Protein AF-A0A645HV92-F1 (afdb_monomer_lite)

Structure (mmCIF, N/CA/C/O backbone):
data_AF-A0A645HV92-F1
#
_entry.id   AF-A0A645HV92-F1
#
loop_
_atom_site.group_PDB
_atom_site.id
_atom_site.type_symbol
_atom_site.label_atom_id
_atom_site.label_alt_id
_atom_site.label_comp_id
_atom_site.label_asym_id
_atom_site.label_entity_id
_atom_site.label_seq_id
_atom_site.pdbx_PDB_ins_code
_atom_site.Cartn_x
_atom_site.Cartn_y
_atom_site.Cartn_z
_atom_site.occupancy
_atom_site.B_iso_or_equiv
_atom_site.auth_seq_id
_atom_site.auth_comp_id
_atom_site.auth_asym_id
_atom_site.auth_atom_id
_atom_site.pdbx_PDB_model_num
ATOM 1 N N . MET A 1 1 ? -7.171 -2.657 -0.805 1.00 95.56 1 MET A N 1
ATOM 2 C CA . MET A 1 1 ? -8.060 -2.828 -1.976 1.00 95.56 1 MET A CA 1
ATOM 3 C C . MET A 1 1 ? -8.584 -4.247 -2.104 1.00 95.56 1 MET A C 1
ATOM 5 O O . MET A 1 1 ? -9.787 -4.389 -1.984 1.00 95.56 1 MET A O 1
ATOM 9 N N . LEU A 1 2 ? -7.737 -5.278 -2.223 1.00 97.56 2 LEU A N 1
ATOM 10 C CA . LEU A 1 2 ? -8.180 -6.683 -2.322 1.00 97.56 2 LEU A CA 1
ATOM 11 C C . LEU A 1 2 ? -9.180 -7.134 -1.243 1.00 97.56 2 LEU A C 1
ATOM 13 O O . LEU A 1 2 ? -10.085 -7.897 -1.539 1.00 97.56 2 LEU A O 1
ATOM 17 N N . TYR A 1 3 ? -9.048 -6.643 -0.007 1.00 98.44 3 TYR A N 1
ATOM 18 C CA . TYR A 1 3 ? -10.024 -6.917 1.055 1.00 98.44 3 TYR A CA 1
ATOM 19 C C . TYR A 1 3 ? -11.354 -6.162 0.888 1.00 98.44 3 TYR A C 1
ATOM 21 O O . TYR A 1 3 ? -12.418 -6.718 1.124 1.00 98.44 3 TYR A O 1
ATOM 29 N N . LEU A 1 4 ? -11.299 -4.880 0.516 1.00 98.12 4 LEU A N 1
ATOM 30 C CA . LEU A 1 4 ? -12.461 -3.985 0.560 1.00 98.12 4 LEU A CA 1
ATOM 31 C C . LEU A 1 4 ? -13.294 -4.022 -0.722 1.00 98.12 4 LEU A C 1
ATOM 33 O O . LEU A 1 4 ? -14.510 -3.908 -0.657 1.00 98.12 4 LEU A O 1
ATOM 37 N N . ARG A 1 5 ? -12.623 -4.084 -1.874 1.00 98.00 5 ARG A N 1
ATOM 38 C CA . ARG A 1 5 ? -13.188 -3.966 -3.226 1.00 98.00 5 ARG A CA 1
ATOM 39 C C . ARG A 1 5 ? -12.376 -4.847 -4.194 1.00 98.00 5 ARG A C 1
ATOM 41 O O . ARG A 1 5 ? -11.638 -4.306 -5.025 1.00 98.00 5 ARG A O 1
ATOM 48 N N . PRO A 1 6 ? -12.391 -6.184 -4.022 1.00 97.50 6 PRO A N 1
ATOM 49 C CA . PRO A 1 6 ? -11.581 -7.109 -4.822 1.00 97.50 6 PRO A CA 1
ATOM 50 C C . PRO A 1 6 ? -11.842 -7.001 -6.328 1.00 97.50 6 PRO A C 1
ATOM 52 O O . PRO A 1 6 ? -10.920 -7.148 -7.118 1.00 97.50 6 PRO A O 1
ATOM 55 N N . GLU A 1 7 ? -13.064 -6.674 -6.734 1.00 98.19 7 GLU A N 1
ATOM 56 C CA . GLU A 1 7 ? -13.473 -6.535 -8.131 1.00 98.19 7 GLU A CA 1
ATOM 57 C C . GLU A 1 7 ? -12.798 -5.367 -8.869 1.00 98.19 7 GLU A C 1
ATOM 59 O O . GLU A 1 7 ? -12.844 -5.302 -10.094 1.00 98.19 7 GLU A O 1
ATOM 64 N N . LEU A 1 8 ? -12.163 -4.443 -8.139 1.00 98.00 8 LEU A N 1
ATOM 65 C CA . LEU A 1 8 ? -11.383 -3.342 -8.711 1.00 98.00 8 LEU A CA 1
ATOM 66 C C . LEU A 1 8 ? -9.903 -3.699 -8.911 1.00 98.00 8 LEU A C 1
ATOM 68 O O . LEU A 1 8 ? -9.125 -2.844 -9.335 1.00 98.00 8 LEU A O 1
ATOM 72 N N . VAL A 1 9 ? -9.485 -4.920 -8.568 1.00 97.12 9 VAL A N 1
ATOM 73 C CA . VAL A 1 9 ? -8.082 -5.341 -8.617 1.00 97.12 9 VAL A CA 1
ATOM 74 C C . VAL A 1 9 ? -7.941 -6.579 -9.491 1.00 97.12 9 VAL A C 1
ATOM 76 O O . VAL A 1 9 ? -8.444 -7.647 -9.160 1.00 97.12 9 VAL A O 1
ATOM 79 N N . ASN A 1 10 ? -7.193 -6.448 -10.584 1.00 96.88 10 ASN A N 1
ATOM 80 C CA . ASN A 1 10 ? -6.774 -7.588 -11.389 1.00 96.88 10 ASN A CA 1
ATOM 81 C C . ASN A 1 10 ? -5.368 -8.036 -10.959 1.00 96.88 10 ASN A C 1
ATOM 83 O O . ASN A 1 10 ? -4.377 -7.403 -11.326 1.00 96.88 10 ASN A O 1
ATOM 87 N N . MET A 1 11 ? -5.286 -9.115 -10.175 1.00 96.38 11 MET A N 1
ATOM 88 C CA . MET A 1 11 ? -4.007 -9.634 -9.676 1.00 96.38 11 MET A CA 1
ATOM 89 C C . MET A 1 11 ? -3.163 -10.333 -10.740 1.00 96.38 11 MET A C 1
ATOM 91 O O . MET A 1 11 ? -1.946 -10.378 -10.585 1.00 96.38 11 MET A O 1
ATOM 95 N N . ASP A 1 12 ? -3.754 -10.783 -11.847 1.00 96.94 12 ASP A N 1
ATOM 96 C CA . ASP A 1 12 ? -2.990 -11.373 -12.956 1.00 96.94 12 ASP A CA 1
ATOM 97 C C . ASP A 1 12 ? -2.099 -10.326 -13.648 1.00 96.94 12 ASP A C 1
ATOM 99 O O . ASP A 1 12 ? -1.094 -10.657 -14.271 1.00 96.94 12 ASP A O 1
ATOM 103 N N . MET A 1 13 ? -2.441 -9.042 -13.493 1.00 95.38 13 MET A N 1
ATOM 104 C CA . MET A 1 13 ? -1.660 -7.898 -13.974 1.00 95.38 13 MET A CA 1
ATOM 105 C C . MET A 1 13 ? -0.674 -7.359 -12.925 1.00 95.38 13 MET A C 1
ATOM 107 O O . MET A 1 13 ? -0.001 -6.355 -13.174 1.00 95.38 13 MET A O 1
ATOM 111 N N . ALA A 1 14 ? -0.590 -7.972 -11.739 1.00 94.81 14 ALA A N 1
ATOM 112 C CA . ALA A 1 14 ? 0.305 -7.509 -10.689 1.00 94.81 14 ALA A CA 1
ATOM 113 C C . ALA A 1 14 ? 1.768 -7.683 -11.115 1.00 94.81 14 ALA A C 1
ATOM 115 O O . ALA A 1 14 ? 2.236 -8.779 -11.421 1.00 94.81 14 ALA A O 1
ATOM 116 N N . ALA A 1 15 ? 2.516 -6.585 -11.080 1.00 93.38 15 ALA A N 1
ATOM 117 C CA . ALA A 1 15 ? 3.925 -6.559 -11.432 1.00 93.38 15 ALA A CA 1
ATOM 118 C C . ALA A 1 15 ? 4.769 -6.068 -10.256 1.00 93.38 15 ALA A C 1
ATOM 120 O O . ALA A 1 15 ? 4.310 -5.304 -9.402 1.00 93.38 15 ALA A O 1
ATOM 121 N N . GLN A 1 16 ? 6.035 -6.484 -10.245 1.00 94.56 16 GLN A N 1
ATOM 122 C CA . GLN A 1 16 ? 7.021 -5.869 -9.369 1.00 94.56 16 GLN A CA 1
ATOM 123 C C . GLN A 1 16 ? 7.194 -4.400 -9.773 1.00 94.56 16 GLN A C 1
ATOM 125 O O . GLN A 1 16 ? 7.411 -4.096 -10.947 1.00 94.56 16 GLN A O 1
ATOM 130 N N . GLY A 1 17 ? 7.106 -3.497 -8.802 1.00 93.62 17 GLY A N 1
ATOM 131 C CA . GLY A 1 17 ? 7.498 -2.105 -8.962 1.00 93.62 17 GLY A CA 1
ATOM 132 C C . GLY A 1 17 ? 8.965 -1.878 -8.600 1.00 93.62 17 GLY A C 1
ATOM 133 O O . GLY A 1 17 ? 9.809 -2.776 -8.660 1.00 93.62 17 GLY A O 1
ATOM 134 N N . PHE A 1 18 ? 9.275 -0.652 -8.189 1.00 94.44 18 PHE A N 1
ATOM 135 C CA . PHE A 1 18 ? 10.603 -0.294 -7.705 1.00 94.44 18 PHE A CA 1
ATOM 136 C C . PHE A 1 18 ? 10.816 -0.764 -6.256 1.00 94.44 18 PHE A C 1
ATOM 138 O O . PHE A 1 18 ? 10.180 -0.245 -5.344 1.00 94.44 18 PHE A O 1
ATOM 1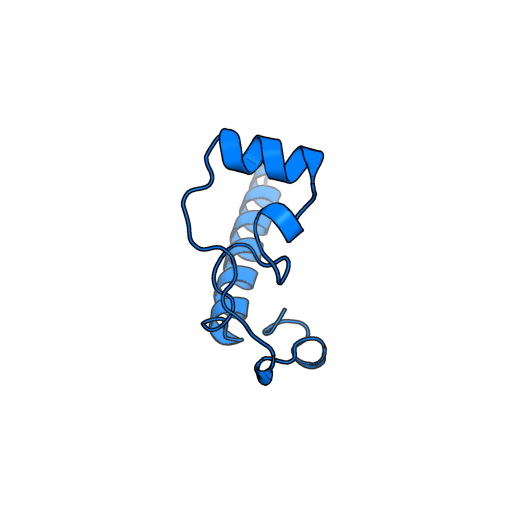45 N N . ILE A 1 19 ? 11.733 -1.713 -6.035 1.00 93.25 19 ILE A N 1
ATOM 146 C CA . ILE A 1 19 ? 12.112 -2.240 -4.702 1.00 93.25 19 ILE A CA 1
ATOM 147 C C . ILE A 1 19 ? 13.487 -1.743 -4.215 1.00 93.25 19 ILE A C 1
ATOM 149 O O . ILE A 1 19 ? 14.020 -2.237 -3.224 1.00 93.25 19 ILE A O 1
ATOM 153 N N . GLY A 1 20 ? 14.095 -0.798 -4.938 1.00 91.81 20 GLY A N 1
ATOM 154 C CA . GLY A 1 20 ? 15.421 -0.270 -4.624 1.00 91.81 20 GLY A CA 1
ATOM 155 C C . GLY A 1 20 ? 15.415 0.792 -3.523 1.00 91.81 20 GLY A C 1
ATOM 156 O O . GLY A 1 20 ? 14.381 1.174 -2.974 1.00 91.81 20 GLY A O 1
ATOM 157 N N . LYS A 1 21 ? 16.604 1.313 -3.213 1.00 92.81 21 LYS A N 1
ATOM 158 C CA . LYS A 1 21 ? 16.755 2.423 -2.270 1.00 92.81 21 LYS A CA 1
ATOM 159 C C . LYS A 1 21 ? 16.199 3.709 -2.881 1.00 92.81 21 LYS A C 1
ATOM 161 O O . LYS A 1 21 ? 16.611 4.110 -3.965 1.00 92.81 21 LYS A O 1
ATOM 166 N N . VAL A 1 22 ? 15.322 4.384 -2.144 1.00 91.25 22 VAL A N 1
ATOM 167 C CA . VAL A 1 22 ? 14.907 5.753 -2.466 1.00 91.25 22 VAL A CA 1
ATOM 168 C C . VAL A 1 22 ? 15.973 6.707 -1.931 1.00 91.25 22 VAL A C 1
ATOM 170 O O . VAL A 1 22 ? 16.033 6.979 -0.733 1.00 91.25 22 VAL A O 1
ATOM 173 N N . ASP A 1 23 ? 16.870 7.153 -2.808 1.00 94.50 23 ASP A N 1
ATOM 174 C CA . ASP A 1 23 ? 17.900 8.142 -2.489 1.00 94.50 23 ASP A CA 1
ATOM 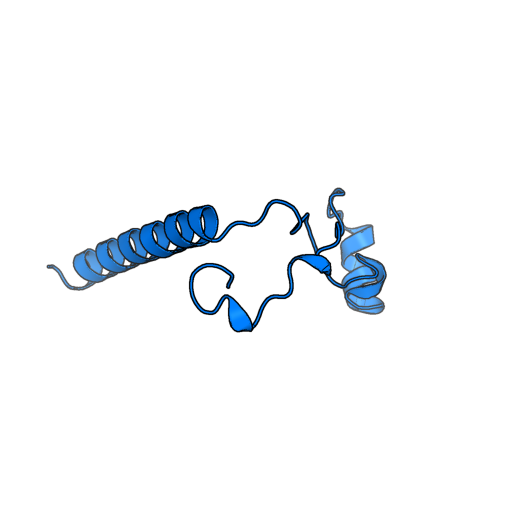175 C C . ASP A 1 23 ? 17.555 9.538 -3.032 1.00 94.50 23 ASP A C 1
ATOM 177 O O . ASP A 1 23 ? 16.535 9.751 -3.696 1.00 94.50 23 ASP A O 1
ATOM 181 N N . LYS A 1 24 ? 18.402 10.521 -2.708 1.00 95.94 24 LYS A N 1
ATOM 182 C CA . LYS A 1 24 ? 18.180 11.917 -3.092 1.00 95.94 24 LYS A CA 1
ATOM 183 C C . LYS A 1 24 ? 18.173 12.098 -4.612 1.00 95.94 24 LYS A C 1
ATOM 185 O O . LYS A 1 24 ? 17.306 12.800 -5.117 1.00 95.94 24 LYS A O 1
ATOM 190 N N . ALA A 1 25 ? 19.087 11.450 -5.332 1.00 93.94 25 ALA A N 1
ATOM 191 C CA . ALA A 1 25 ? 19.189 11.583 -6.783 1.00 93.94 25 ALA A CA 1
ATOM 192 C C . ALA A 1 25 ? 17.944 11.017 -7.483 1.00 93.94 25 ALA A C 1
ATOM 194 O O . ALA A 1 25 ? 17.378 11.656 -8.369 1.00 93.94 25 ALA A O 1
ATOM 195 N N . LEU A 1 26 ? 17.467 9.852 -7.041 1.00 92.38 26 LEU A N 1
ATOM 196 C CA . LEU A 1 26 ? 16.244 9.245 -7.552 1.00 92.38 26 LEU A CA 1
ATOM 197 C C . LEU A 1 26 ? 15.013 10.096 -7.228 1.00 92.38 26 LEU A C 1
ATOM 199 O O . LEU A 1 26 ? 14.13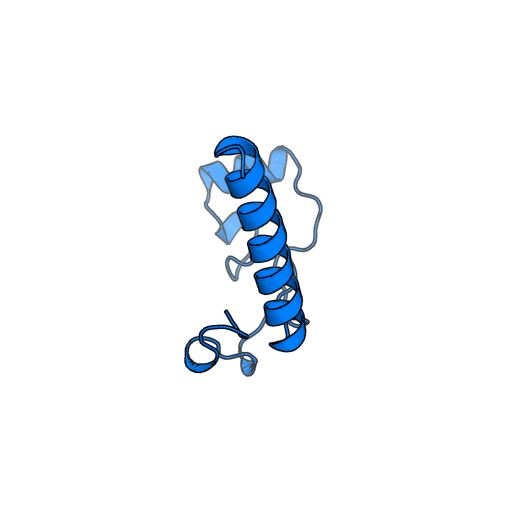2 10.254 -8.069 1.00 92.38 26 LEU A O 1
ATOM 203 N N . THR A 1 27 ? 14.969 10.679 -6.032 1.00 93.56 27 THR A N 1
ATOM 204 C CA . THR A 1 27 ? 13.885 11.574 -5.614 1.00 93.56 27 THR A CA 1
ATOM 205 C C . THR A 1 27 ? 13.870 12.860 -6.448 1.00 93.56 27 THR A C 1
ATOM 207 O O . THR A 1 27 ? 12.816 13.290 -6.905 1.00 93.56 27 THR A O 1
ATOM 210 N N . GLU A 1 28 ? 15.032 13.458 -6.720 1.00 95.81 28 GLU A N 1
ATOM 211 C CA . GLU A 1 28 ? 15.146 14.632 -7.595 1.00 95.81 28 GLU A CA 1
ATOM 212 C C . GLU A 1 28 ? 14.680 14.330 -9.023 1.00 95.81 28 GLU A C 1
ATOM 214 O O . GLU A 1 28 ? 14.000 15.154 -9.635 1.00 95.81 28 GLU A O 1
ATOM 219 N N . ARG A 1 29 ? 15.007 13.142 -9.545 1.00 92.94 29 ARG A N 1
ATOM 220 C CA . ARG A 1 29 ? 14.510 12.683 -10.846 1.00 92.94 29 ARG A CA 1
ATOM 221 C C . ARG A 1 29 ? 13.004 12.453 -10.832 1.00 92.94 29 ARG A C 1
ATOM 223 O O . ARG A 1 29 ? 12.333 12.957 -11.720 1.00 92.94 29 ARG A O 1
ATOM 230 N N . LEU A 1 30 ? 12.458 11.800 -9.803 1.00 93.50 30 LEU A N 1
ATOM 231 C CA . LEU A 1 30 ? 11.011 11.627 -9.615 1.00 93.50 30 LEU A CA 1
ATOM 232 C C . LEU A 1 30 ? 10.264 12.967 -9.689 1.00 93.50 30 LEU A C 1
ATOM 234 O O . LEU A 1 30 ? 9.244 13.066 -10.363 1.00 93.50 30 LEU A O 1
ATOM 238 N N . PHE A 1 31 ? 10.771 14.008 -9.024 1.00 94.06 31 PHE A N 1
ATOM 239 C CA . PHE A 1 31 ? 10.121 15.322 -9.025 1.00 94.06 31 PHE A CA 1
ATOM 240 C C . PHE A 1 31 ? 10.203 16.056 -10.369 1.00 94.06 31 PHE A C 1
ATOM 242 O O . PHE A 1 31 ? 9.332 16.872 -10.659 1.00 94.06 31 PHE A O 1
ATOM 249 N N . LYS A 1 32 ? 11.227 15.784 -11.186 1.00 96.19 32 LYS A N 1
ATOM 250 C CA . LYS A 1 32 ? 11.403 16.412 -12.507 1.00 96.19 32 LYS A CA 1
ATOM 251 C C . LYS A 1 32 ? 10.708 15.643 -13.630 1.00 96.19 32 LYS A C 1
ATOM 253 O O . LYS A 1 32 ? 10.147 16.250 -14.532 1.00 96.19 32 LYS A O 1
ATOM 258 N N . GLU A 1 33 ? 10.781 14.319 -13.582 1.00 94.56 33 GLU A N 1
ATOM 259 C CA . GLU A 1 33 ? 10.424 13.404 -14.672 1.00 94.56 33 GLU A CA 1
ATOM 260 C C . GLU A 1 33 ? 9.156 12.577 -14.359 1.00 94.56 33 GLU A C 1
ATOM 262 O O . GLU A 1 33 ? 8.647 11.864 -15.221 1.00 94.56 33 GLU A O 1
ATOM 267 N N . GLY A 1 34 ? 8.612 12.675 -13.140 1.00 93.69 34 GLY A N 1
ATOM 268 C CA . GLY A 1 34 ? 7.414 11.957 -12.702 1.00 93.69 34 GLY A CA 1
ATOM 269 C C . GLY A 1 34 ? 7.675 10.511 -12.262 1.00 93.69 34 GLY A C 1
ATOM 270 O O . GLY A 1 34 ? 8.806 10.024 -12.252 1.00 93.69 34 GLY A O 1
ATOM 271 N N . ILE A 1 35 ? 6.606 9.796 -11.879 1.00 92.62 35 ILE A N 1
ATOM 272 C CA . ILE A 1 35 ? 6.700 8.442 -11.291 1.00 92.62 35 ILE A CA 1
ATOM 273 C C . ILE A 1 35 ? 7.363 7.416 -12.216 1.00 92.62 35 ILE A C 1
ATOM 275 O O . ILE A 1 35 ? 8.035 6.501 -11.744 1.00 92.62 35 ILE A O 1
ATOM 279 N N . VAL A 1 36 ? 7.254 7.617 -13.529 1.00 91.31 36 VAL A N 1
ATOM 280 C CA . VAL A 1 36 ? 7.863 6.757 -14.551 1.00 91.31 36 VAL A CA 1
ATOM 281 C C . VAL A 1 36 ? 9.391 6.741 -14.490 1.00 91.31 36 VAL A C 1
ATOM 283 O O . VAL A 1 36 ? 10.001 5.740 -14.856 1.00 91.31 36 VAL A O 1
ATOM 286 N N . ALA A 1 37 ? 10.017 7.802 -13.967 1.00 90.06 37 ALA A N 1
ATOM 287 C CA . ALA A 1 37 ? 11.463 7.847 -13.756 1.00 90.06 37 ALA A CA 1
ATOM 288 C C . ALA A 1 37 ? 11.934 6.939 -12.612 1.00 90.06 37 ALA A C 1
ATOM 290 O O . ALA A 1 37 ? 13.116 6.600 -12.543 1.00 90.06 37 ALA A O 1
ATOM 291 N N . MET A 1 38 ? 11.014 6.543 -11.727 1.00 90.38 38 MET A N 1
ATOM 292 C CA . MET A 1 38 ? 11.265 5.624 -10.619 1.00 90.38 38 MET A CA 1
ATOM 293 C C . MET A 1 38 ? 10.766 4.210 -10.923 1.00 90.38 38 MET A C 1
ATOM 295 O O . MET A 1 38 ? 11.457 3.238 -10.630 1.00 90.38 38 MET A O 1
ATOM 299 N N . SER A 1 39 ? 9.572 4.086 -11.498 1.00 91.31 39 SER A N 1
ATOM 300 C CA . SER A 1 39 ? 8.934 2.806 -11.781 1.00 91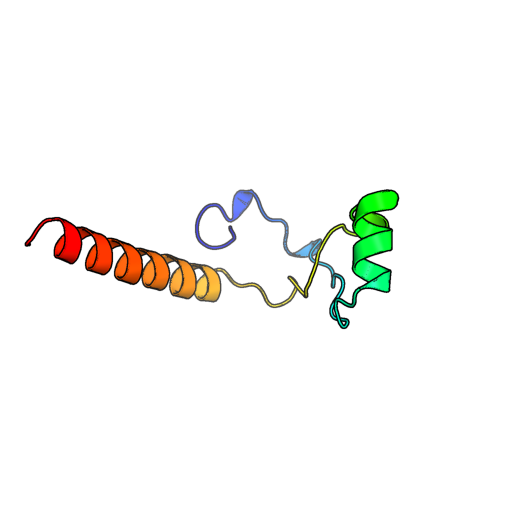.31 39 SER A CA 1
ATOM 301 C C . SER A 1 39 ? 8.187 2.859 -13.111 1.00 91.31 39 SER A C 1
ATOM 303 O O . SER A 1 39 ? 7.242 3.642 -13.231 1.00 91.31 39 SER A O 1
ATOM 305 N N . PRO A 1 40 ? 8.526 1.994 -14.085 1.00 86.69 40 PRO A N 1
ATOM 306 C CA . PRO A 1 40 ? 7.820 1.940 -15.365 1.00 86.69 40 PRO A CA 1
ATOM 307 C C . PRO A 1 40 ? 6.318 1.658 -15.223 1.00 86.69 40 PRO A C 1
ATOM 309 O O . PRO A 1 40 ? 5.526 2.117 -16.038 1.00 86.69 40 PRO A O 1
ATOM 312 N N . THR A 1 41 ? 5.918 0.923 -14.181 1.00 91.25 41 THR A N 1
ATOM 313 C CA . THR A 1 41 ? 4.512 0.601 -13.882 1.00 91.25 41 THR A CA 1
ATOM 314 C C . THR A 1 41 ? 3.847 1.631 -12.969 1.00 91.25 41 THR A C 1
ATOM 316 O O . THR A 1 41 ? 2.658 1.525 -12.683 1.00 91.25 41 THR A O 1
ATOM 319 N N . GLY A 1 42 ? 4.608 2.604 -12.460 1.00 91.94 42 GLY A N 1
ATOM 320 C CA . GLY A 1 42 ? 4.168 3.546 -11.432 1.00 91.94 42 GLY A CA 1
ATOM 321 C C . GLY A 1 42 ? 4.148 2.976 -10.007 1.00 91.94 42 GLY A C 1
ATOM 322 O O . GLY A 1 42 ? 3.901 3.716 -9.058 1.00 91.94 42 GLY A O 1
ATOM 323 N N . ILE A 1 43 ? 4.426 1.680 -9.826 1.00 92.12 43 ILE A N 1
ATOM 324 C CA . ILE A 1 43 ? 4.396 1.012 -8.518 1.00 92.12 43 ILE A CA 1
ATOM 325 C C . ILE A 1 43 ? 5.722 1.228 -7.781 1.00 92.12 43 ILE A C 1
ATOM 327 O O . ILE A 1 43 ? 6.791 0.957 -8.330 1.00 92.12 43 ILE A O 1
ATOM 331 N N . ILE A 1 44 ? 5.658 1.631 -6.513 1.00 92.56 44 ILE A N 1
ATOM 332 C CA . ILE A 1 44 ? 6.793 1.601 -5.579 1.00 92.56 44 ILE A CA 1
ATOM 333 C C . ILE A 1 44 ? 6.565 0.430 -4.617 1.00 92.56 44 ILE A C 1
ATOM 335 O O . ILE A 1 44 ? 5.530 0.367 -3.957 1.00 92.56 44 ILE A O 1
ATOM 339 N N . GLY A 1 45 ? 7.513 -0.503 -4.554 1.00 92.56 45 GLY A N 1
ATOM 340 C CA . GLY A 1 45 ? 7.388 -1.777 -3.845 1.00 92.56 45 GLY A CA 1
ATOM 341 C C . GLY A 1 45 ? 6.973 -2.941 -4.750 1.00 92.56 45 GLY A C 1
ATOM 342 O O . GLY A 1 45 ? 7.084 -2.872 -5.974 1.00 92.56 45 GLY A O 1
ATOM 343 N N . ASP A 1 46 ? 6.508 -4.032 -4.141 1.00 95.06 46 ASP A N 1
ATOM 344 C CA . ASP A 1 46 ? 6.115 -5.257 -4.842 1.00 95.06 46 ASP A CA 1
ATOM 345 C C . ASP A 1 46 ? 4.700 -5.694 -4.447 1.00 95.06 46 ASP A C 1
ATOM 347 O O . ASP A 1 46 ? 4.463 -6.175 -3.339 1.00 95.06 46 ASP A O 1
ATOM 351 N N . ALA A 1 47 ? 3.753 -5.511 -5.368 1.00 93.56 47 ALA A N 1
ATOM 352 C CA . ALA A 1 47 ? 2.344 -5.813 -5.145 1.00 93.56 47 ALA A CA 1
ATOM 353 C C . ALA A 1 47 ? 1.989 -7.296 -5.359 1.00 93.56 47 ALA A C 1
ATOM 355 O O . ALA A 1 47 ? 0.888 -7.706 -4.997 1.00 93.56 47 ALA A O 1
ATOM 356 N N . ARG A 1 48 ? 2.893 -8.114 -5.919 1.00 96.38 48 ARG A N 1
ATOM 357 C CA . ARG A 1 48 ? 2.607 -9.520 -6.277 1.00 96.38 48 ARG A CA 1
ATOM 358 C C . ARG A 1 48 ? 2.288 -10.403 -5.071 1.00 96.38 48 ARG A C 1
ATOM 360 O O . ARG A 1 48 ? 1.617 -11.415 -5.216 1.00 96.38 48 ARG A O 1
ATOM 367 N N . TYR A 1 49 ? 2.748 -10.009 -3.887 1.00 95.81 49 TYR A N 1
ATOM 368 C CA . TYR A 1 49 ? 2.508 -10.728 -2.633 1.00 95.81 49 TYR A CA 1
ATOM 369 C C . TYR A 1 49 ? 1.249 -10.258 -1.891 1.00 95.81 49 TYR A C 1
ATOM 371 O O . TYR A 1 49 ? 0.985 -10.715 -0.780 1.00 95.81 49 TYR A O 1
ATOM 379 N N . ALA A 1 50 ? 0.488 -9.316 -2.454 1.00 96.31 50 ALA A N 1
ATOM 380 C CA . ALA A 1 50 ? -0.708 -8.803 -1.804 1.00 96.31 50 ALA A CA 1
ATOM 381 C C . ALA A 1 50 ? -1.825 -9.857 -1.793 1.00 96.31 50 ALA A C 1
ATOM 383 O O . ALA A 1 50 ? -2.141 -10.456 -2.818 1.00 96.31 50 ALA A O 1
ATOM 384 N N . THR A 1 51 ? -2.472 -10.027 -0.638 1.00 97.81 51 THR A N 1
ATOM 385 C CA . THR A 1 51 ? -3.629 -10.916 -0.479 1.00 97.81 51 THR A CA 1
ATOM 386 C C . THR A 1 51 ? -4.796 -10.197 0.210 1.00 97.81 51 THR A C 1
ATOM 388 O O . THR A 1 51 ? -4.583 -9.197 0.914 1.00 97.81 51 THR A O 1
ATOM 391 N N . PRO A 1 52 ? -6.047 -10.667 0.036 1.00 98.06 52 PRO A N 1
ATOM 392 C CA . PRO A 1 52 ? -7.189 -10.168 0.802 1.00 98.06 52 PRO A CA 1
ATOM 393 C C . PRO A 1 52 ? -6.998 -10.305 2.321 1.00 98.06 52 PRO A C 1
ATOM 395 O O . PRO A 1 52 ? -7.386 -9.407 3.068 1.00 98.06 52 PRO A O 1
ATOM 398 N N . GLU A 1 53 ? -6.353 -11.375 2.789 1.00 98.50 53 GLU A N 1
ATOM 399 C CA . GLU A 1 53 ? -6.123 -11.655 4.212 1.00 98.50 53 GLU A CA 1
ATOM 400 C C . GLU A 1 53 ? -5.184 -10.620 4.839 1.00 98.50 53 GLU A C 1
ATOM 402 O O . GLU A 1 53 ? -5.487 -10.078 5.904 1.00 98.50 53 GLU A O 1
ATOM 407 N N . LEU A 1 54 ? -4.089 -10.281 4.146 1.00 98.06 54 LEU A N 1
ATOM 408 C CA . LEU A 1 54 ? -3.193 -9.197 4.557 1.00 98.06 54 LEU A CA 1
ATOM 409 C C . LEU A 1 54 ? -3.934 -7.856 4.570 1.00 98.06 54 LEU A C 1
ATOM 411 O O . LEU A 1 54 ? -3.803 -7.076 5.512 1.00 98.06 54 LEU A O 1
ATOM 415 N N . GLY A 1 55 ? -4.774 -7.606 3.562 1.00 98.06 55 GLY A N 1
ATOM 416 C CA . GLY A 1 55 ? -5.611 -6.409 3.509 1.00 98.06 55 GLY A CA 1
ATOM 417 C C . GLY A 1 55 ? -6.555 -6.282 4.709 1.00 98.06 55 GLY A C 1
ATOM 418 O O . GLY A 1 55 ? -6.676 -5.193 5.269 1.00 98.06 55 GLY A O 1
ATOM 419 N N . LYS A 1 56 ? -7.190 -7.383 5.127 1.00 98.62 56 LYS A N 1
ATOM 420 C CA . LYS A 1 56 ? -8.069 -7.429 6.304 1.00 98.62 56 LYS A CA 1
ATOM 421 C C . LYS A 1 56 ? -7.303 -7.155 7.593 1.00 98.62 56 LYS A C 1
ATOM 423 O O . LYS A 1 56 ? -7.761 -6.357 8.409 1.00 98.62 56 LYS A O 1
ATOM 428 N N . LEU A 1 57 ? -6.138 -7.787 7.753 1.00 98.56 57 LEU A N 1
ATOM 429 C CA . LEU A 1 57 ? -5.265 -7.598 8.911 1.00 98.56 57 LEU A CA 1
ATOM 430 C C . LEU A 1 57 ? -4.876 -6.123 9.076 1.00 98.56 57 LEU A C 1
ATOM 432 O O . LEU A 1 57 ? -5.072 -5.552 10.147 1.00 98.56 57 LEU A O 1
ATOM 436 N N . PHE A 1 58 ? -4.377 -5.491 8.009 1.00 98.06 58 PHE A N 1
ATOM 437 C CA . PHE A 1 58 ? -3.945 -4.093 8.061 1.00 98.06 58 PHE A CA 1
ATOM 438 C C . PHE A 1 58 ? -5.108 -3.125 8.271 1.00 98.06 58 PHE A C 1
ATOM 440 O O . PHE A 1 58 ? -4.983 -2.175 9.041 1.00 98.06 58 PHE A O 1
ATOM 447 N N . PHE A 1 59 ? -6.243 -3.360 7.606 1.00 98.38 59 PHE A N 1
ATOM 448 C CA . PHE A 1 59 ? -7.401 -2.479 7.719 1.00 98.38 59 PHE A CA 1
ATOM 449 C C . PHE A 1 59 ? -7.980 -2.485 9.136 1.00 98.38 59 PHE A C 1
ATOM 451 O O . PHE A 1 59 ? -8.170 -1.419 9.716 1.00 98.38 59 PHE A O 1
ATOM 458 N N . ASN A 1 60 ? -8.203 -3.668 9.712 1.00 98.31 60 ASN A N 1
ATOM 459 C CA . ASN A 1 60 ? -8.739 -3.780 11.067 1.00 98.31 60 ASN A CA 1
ATOM 460 C C . ASN A 1 60 ? -7.764 -3.207 12.102 1.00 98.31 60 ASN A C 1
ATOM 462 O O . ASN A 1 60 ? -8.182 -2.431 12.951 1.00 98.31 60 ASN A O 1
ATOM 466 N N . GLY A 1 61 ? -6.462 -3.490 11.971 1.00 98.56 61 GLY A N 1
ATOM 467 C CA . GLY A 1 61 ? -5.457 -2.918 12.869 1.00 98.56 61 GLY A CA 1
ATOM 468 C C . GLY A 1 61 ? -5.426 -1.386 12.834 1.00 98.56 61 GLY A C 1
ATOM 469 O O . GLY A 1 61 ? -5.301 -0.747 13.876 1.00 98.56 61 GLY A O 1
ATOM 470 N N . LEU A 1 62 ? -5.595 -0.774 11.656 1.00 98.44 62 LEU A N 1
ATOM 471 C CA . LEU A 1 62 ? -5.701 0.683 11.549 1.00 98.44 62 LEU A CA 1
ATOM 472 C C . LEU A 1 62 ? -6.984 1.215 12.200 1.00 98.44 62 LEU A C 1
ATOM 474 O O . LEU A 1 62 ? -6.933 2.234 12.887 1.00 98.44 62 LEU A O 1
ATOM 478 N N . VAL A 1 63 ? -8.119 0.538 12.001 1.00 98.44 63 VAL A N 1
ATOM 479 C CA . VAL A 1 63 ? -9.390 0.901 12.647 1.00 98.44 63 VAL A CA 1
ATOM 480 C C . VAL A 1 63 ? -9.240 0.877 14.166 1.00 98.44 63 VAL A C 1
ATOM 482 O O . VAL A 1 63 ? -9.599 1.861 14.805 1.00 98.44 63 VAL A O 1
ATOM 485 N N . ASP A 1 64 ? -8.641 -0.172 14.729 1.00 98.50 64 ASP A N 1
ATOM 486 C CA . ASP A 1 64 ? -8.435 -0.306 16.175 1.00 98.50 64 ASP A CA 1
ATOM 487 C C . ASP A 1 64 ? -7.558 0.825 16.738 1.00 98.50 64 ASP A C 1
ATOM 489 O O . ASP A 1 64 ? -7.874 1.416 17.775 1.00 98.50 64 ASP A O 1
ATOM 493 N N . VAL A 1 65 ? -6.474 1.173 16.032 1.00 98.38 65 VAL A N 1
ATOM 494 C CA . VAL A 1 65 ? -5.583 2.282 16.414 1.00 98.38 65 VAL A CA 1
ATOM 495 C C . VAL A 1 65 ? -6.327 3.616 16.407 1.00 98.38 65 VAL A C 1
ATOM 497 O O . VAL A 1 65 ? -6.235 4.376 17.373 1.00 98.38 65 VAL A O 1
ATOM 500 N N . LEU A 1 66 ? -7.066 3.906 15.334 1.00 98.38 66 LEU A N 1
ATOM 501 C CA . LEU A 1 66 ? -7.801 5.163 15.196 1.00 98.38 66 LEU A CA 1
ATOM 502 C C . LEU A 1 66 ? -8.935 5.269 16.217 1.00 98.38 66 LEU A C 1
ATOM 504 O O . LEU A 1 66 ? -9.112 6.318 16.831 1.00 98.38 66 LEU A O 1
ATOM 508 N N . GLU A 1 67 ? -9.685 4.190 16.423 1.00 98.19 67 GLU A N 1
ATOM 509 C CA . GLU A 1 67 ? -10.781 4.129 17.387 1.00 98.19 67 GLU A CA 1
ATOM 510 C C . GLU A 1 67 ? -10.277 4.391 18.809 1.00 98.19 67 GLU A C 1
ATOM 512 O O . GLU A 1 67 ? -10.801 5.270 19.501 1.00 98.19 67 GLU A O 1
ATOM 517 N N . THR A 1 68 ? -9.178 3.729 19.180 1.00 98.19 68 THR A N 1
ATOM 518 C CA . THR A 1 68 ? -8.527 3.901 20.481 1.00 98.19 68 THR A CA 1
ATOM 519 C C . THR A 1 68 ? -8.069 5.345 20.690 1.00 98.19 68 THR A C 1
ATOM 521 O O . THR A 1 68 ? -8.286 5.923 21.758 1.00 98.19 68 THR A O 1
ATOM 524 N N . ASP A 1 69 ? -7.416 5.946 19.691 1.00 98.31 69 ASP A N 1
ATOM 525 C CA . ASP A 1 69 ? -6.934 7.330 19.766 1.00 98.31 69 ASP A CA 1
ATOM 526 C C . ASP A 1 69 ? -8.091 8.334 19.896 1.00 98.31 69 ASP A C 1
ATOM 528 O O . ASP A 1 69 ? -8.045 9.254 20.718 1.00 98.31 69 ASP A O 1
ATOM 532 N N . ILE A 1 70 ? -9.174 8.127 19.144 1.00 98.12 70 ILE A N 1
ATOM 533 C CA . ILE A 1 70 ? -10.363 8.983 19.195 1.00 98.12 70 ILE A CA 1
ATOM 534 C C . ILE A 1 70 ? -11.061 8.874 20.554 1.00 98.12 70 ILE A C 1
ATOM 536 O O . ILE A 1 70 ? -11.401 9.906 21.133 1.00 98.12 70 ILE A O 1
ATOM 540 N N . ARG A 1 71 ? -11.249 7.667 21.106 1.00 97.75 71 ARG A N 1
ATOM 541 C CA . ARG A 1 71 ? -11.841 7.495 22.447 1.00 97.75 71 ARG A CA 1
ATOM 542 C C . ARG A 1 71 ? -11.076 8.261 23.516 1.00 97.75 71 ARG A C 1
ATOM 544 O O . ARG A 1 71 ? -11.679 9.056 24.237 1.00 97.75 71 ARG A O 1
ATOM 551 N N . LYS A 1 72 ? -9.746 8.115 23.522 1.00 97.12 72 LYS A N 1
ATOM 552 C CA . LYS A 1 72 ? -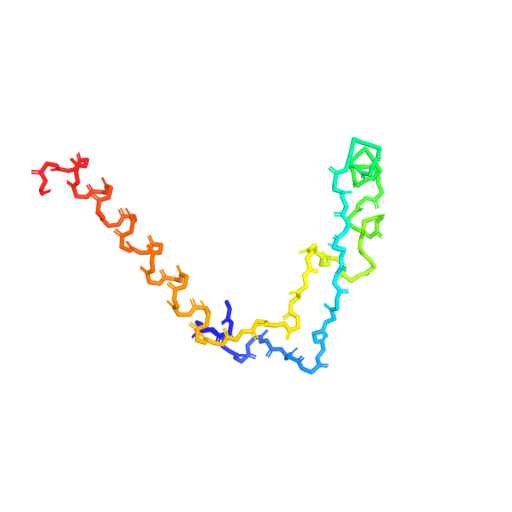8.854 8.845 24.435 1.00 97.12 72 LYS A CA 1
ATOM 553 C C . LYS A 1 72 ? -9.043 10.357 24.324 1.00 97.12 72 LYS A C 1
ATOM 555 O O . LYS A 1 72 ? -9.177 11.028 25.342 1.00 97.12 72 LYS A O 1
ATOM 560 N N . LYS A 1 73 ? -9.105 10.896 23.101 1.00 96.50 73 LYS A N 1
ATOM 561 C CA . LYS A 1 73 ? -9.333 12.333 22.854 1.00 96.50 73 LYS A CA 1
ATOM 562 C C . LYS A 1 73 ? -10.715 12.816 23.299 1.00 96.50 73 LYS A C 1
ATOM 564 O O . LYS A 1 73 ? -10.856 13.977 23.666 1.00 96.50 73 LYS A O 1
ATOM 569 N N . LEU A 1 74 ? -11.719 11.943 23.273 1.00 97.06 74 LEU A N 1
ATOM 570 C CA . LEU A 1 74 ? -13.086 12.245 23.703 1.00 97.06 74 LEU A CA 1
ATOM 571 C C . LEU A 1 74 ? -13.332 12.001 25.203 1.00 97.06 74 LEU A C 1
ATOM 573 O O . LEU A 1 74 ? -14.452 12.220 25.661 1.00 97.06 74 LEU A O 1
ATOM 577 N N . GLY A 1 75 ? -12.325 11.550 25.962 1.00 88.94 75 GLY A N 1
ATOM 578 C CA . GLY A 1 75 ? -12.464 11.237 27.389 1.00 88.94 75 GLY A CA 1
ATOM 579 C C . GLY A 1 75 ? -13.384 10.044 27.673 1.00 88.94 75 GLY A C 1
ATOM 580 O O . GLY A 1 75 ? -14.013 10.005 28.729 1.00 88.94 75 GLY A O 1
ATOM 581 N N . LYS A 1 76 ? -13.501 9.114 26.716 1.00 67.12 76 LYS A N 1
ATOM 582 C CA . LYS A 1 76 ? -14.275 7.870 26.825 1.00 67.12 76 LYS A CA 1
ATOM 583 C C . LYS A 1 76 ? -13.373 6.651 26.941 1.00 67.12 76 LYS A C 1
ATOM 585 O O . LYS A 1 76 ? -12.247 6.696 26.398 1.00 67.12 76 LYS A O 1
#

Secondary structure (DSSP, 8-state):
-TTT-GGG--GGG--B-B-S---HHHHHHHHHH-GGGT-TTS-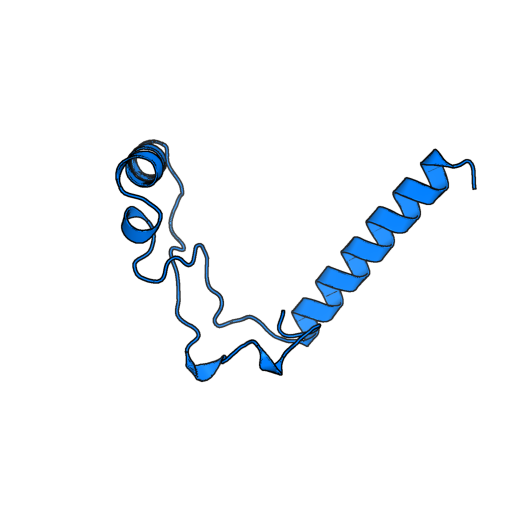BSBGGG--HHHHHHHHHHHHHHHHHHHHHHTT-

Sequence (76 aa):
MLYLRPELVNMDMAAQGFIGKVDKALTERLFKEGIVAMSPTGIIGDARYATPELGKLFFNGLVDVLETDIRKKLGK

Organism: NCBI:txid1076179

InterPro domains:
  IPR003785 Creatininase/formamide hydrolase [PF02633] (1-66)
  IPR024087 Creatininase-like superfamily [G3DSA:3.40.50.10310] (1-75)
  IPR024087 Creatininase-like superfamily [SSF102215] (1-72)

Radius of gyration: 17.28 Å; chains: 1; bounding box: 34×28×43 Å

pLDDT: mean 95.07, std 4.27, range [67.12, 98.62]

Foldseek 3Di:
DCQPCVVVDDLVPFDAWAPDDDDPVLVVCCVVVNLCSRGVVSDDGGCNPDHNVVVVVVVVVVVVVVVVVVCVVVVD